Protein AF-F3QSH8-F1 (afdb_monomer)

Solvent-accessible surface area (backbone atoms only — not comparable to full-atom values): 7183 Å² total; per-residue (Å²): 141,82,87,74,82,75,79,84,82,73,78,92,76,81,85,75,81,78,80,71,82,73,84,73,82,86,89,67,86,75,67,64,60,85,68,38,44,49,29,39,35,67,48,97,90,66,52,57,33,36,40,34,36,44,94,83,39,38,30,39,39,37,44,94,90,48,75,49,64,31,40,42,51,78,56,95,49,41,36,33,45,20,56,88,82,49,89,54,51,50,26,42,54,48,78,57,94,54,36,41,36,42,30,38,66,100,53,92,54,66,48,67,27,37,55,114

InterPro domains:
  IPR040984 Domain of unknown function DUF5640 [PF18692] (34-108)

Organism: NCBI:txid762982

Foldseek 3Di:
DDDDDDDPPDDPDDPPDPPPPPDDDDDDPPQPVLVAAKWWFADPVGWIWIWHQHSVQKIWIATPVGIFIWGWDDDDQKIWIGGPPDHTWIWGWDGDPQWIKTHGPPDPDITIIGGD

Nearest PDB structures (foldseek):
  8xl0-assembly1_F  TM=6.669E-01  e=5.988E-02  Homo sapiens
  3pp6-assembly1_A  TM=6.430E-01  e=1.866E-01  Doryteuthis pealeii
  5csa-assembly1_A  TM=6.159E-01  e=2.680E-01  Saccharomyces cerevisiae S288C
  6g2d-assembly1_D  TM=6.560E-01  e=2.179E-01  Homo sapiens
  5csa-assembly1_B  TM=6.043E-01  e=5.525E-01  Saccharomyces cerevisiae S288C

pLDDT: mean 81.25, std 20.45, range [36.75, 98.31]

Mean predicted aligned error: 12.73 Å

Sequence (116 aa):
MKKALKFLSWMFILLFTVSVSSCKDDDDDAPVSGLVGTWQGDYKDGDHYTMTFNNDGTGVETDDTGSDNFKYSYTGDRLIISYNGGGGVAYSVSITGKTLMLTIENSTTFYTLTRL

Structure (mmCIF, N/CA/C/O backbone):
data_AF-F3QSH8-F1
#
_entry.id   AF-F3QSH8-F1
#
loop_
_atom_site.group_PDB
_atom_site.id
_atom_site.type_symbol
_atom_site.label_atom_id
_atom_site.label_alt_id
_atom_site.label_comp_id
_atom_site.label_asym_id
_atom_site.label_entity_id
_atom_site.label_seq_id
_atom_site.pdbx_PDB_ins_code
_atom_site.Cartn_x
_atom_site.Cartn_y
_atom_site.Cartn_z
_atom_site.occupancy
_atom_site.B_iso_or_equiv
_atom_site.auth_seq_id
_atom_site.auth_comp_id
_atom_site.auth_asym_id
_atom_site.auth_atom_id
_atom_site.pdbx_PDB_model_num
ATOM 1 N N . MET A 1 1 ? 15.047 -28.857 67.495 1.00 36.75 1 MET A N 1
ATOM 2 C CA . MET A 1 1 ? 13.637 -28.896 67.957 1.00 36.75 1 MET A CA 1
ATOM 3 C C . MET A 1 1 ? 13.214 -27.466 68.275 1.00 36.75 1 MET A C 1
ATOM 5 O O . MET A 1 1 ? 13.935 -26.859 69.039 1.00 36.75 1 MET A O 1
ATOM 9 N N . LYS A 1 2 ? 12.153 -26.819 67.787 1.00 45.03 2 LYS A N 1
ATOM 10 C CA . LYS A 1 2 ? 11.179 -26.957 66.686 1.00 45.03 2 LYS A CA 1
ATOM 11 C C . LYS A 1 2 ? 10.754 -25.485 66.443 1.00 45.03 2 LYS A C 1
ATOM 13 O O . LYS A 1 2 ? 10.460 -24.796 67.406 1.00 45.03 2 LYS A O 1
ATOM 18 N N . LYS A 1 3 ? 11.06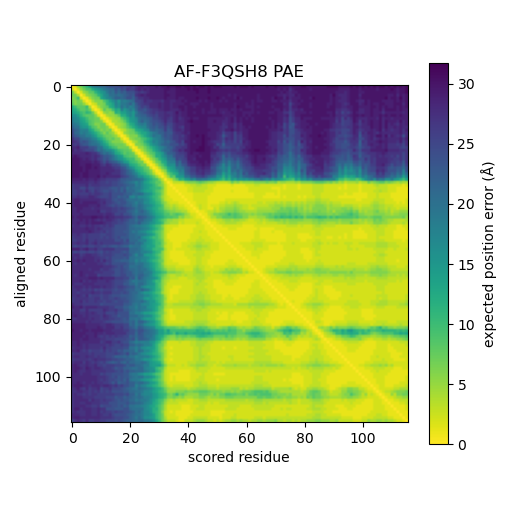6 -24.920 65.278 1.00 44.81 3 LYS A N 1
ATOM 19 C CA . LYS A 1 3 ? 10.136 -24.592 64.180 1.00 44.81 3 LYS A CA 1
ATOM 20 C C . LYS A 1 3 ? 9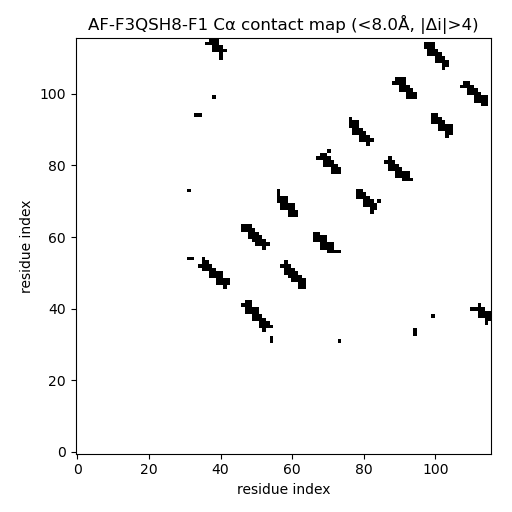.167 -23.422 64.427 1.00 44.81 3 LYS A C 1
ATOM 22 O O . LYS A 1 3 ? 8.394 -23.428 65.373 1.00 44.81 3 LYS A O 1
ATOM 27 N N . ALA A 1 4 ? 9.153 -22.563 63.405 1.00 47.59 4 ALA A N 1
ATOM 28 C CA . ALA A 1 4 ? 8.050 -21.728 62.940 1.00 47.59 4 ALA A CA 1
ATOM 29 C C . ALA A 1 4 ? 7.749 -20.469 63.761 1.00 47.59 4 ALA A C 1
ATOM 31 O O . ALA A 1 4 ? 6.800 -20.403 64.541 1.00 47.59 4 ALA A O 1
ATOM 32 N N . LEU A 1 5 ? 8.524 -19.422 63.457 1.00 55.12 5 LEU A N 1
ATOM 33 C CA . LEU A 1 5 ? 8.020 -18.057 63.503 1.00 55.12 5 LEU A CA 1
ATOM 34 C C . LEU A 1 5 ? 6.740 -18.018 62.659 1.00 55.12 5 LEU A C 1
ATOM 36 O O . LEU A 1 5 ? 6.723 -18.460 61.509 1.00 55.12 5 LEU A O 1
ATOM 40 N N . LYS A 1 6 ? 5.659 -17.581 63.295 1.00 48.34 6 LYS A N 1
ATOM 41 C CA . LYS A 1 6 ? 4.310 -17.555 62.747 1.00 48.34 6 LYS A CA 1
ATOM 42 C C . LYS A 1 6 ? 4.315 -16.793 61.424 1.00 48.34 6 LYS A C 1
ATOM 44 O O . LYS A 1 6 ? 4.784 -15.662 61.356 1.00 48.34 6 LYS A O 1
ATOM 49 N N . PHE A 1 7 ? 3.819 -17.480 60.401 1.00 49.25 7 PHE A N 1
ATOM 50 C CA . PHE A 1 7 ? 3.618 -17.023 59.037 1.00 49.25 7 PHE A CA 1
ATOM 51 C C . PHE A 1 7 ? 3.059 -15.600 59.011 1.00 49.25 7 PHE A C 1
ATOM 53 O O . PHE A 1 7 ? 1.878 -15.384 59.286 1.00 49.25 7 PHE A O 1
ATOM 60 N N . LEU A 1 8 ? 3.914 -14.642 58.648 1.00 48.84 8 LEU A N 1
ATOM 61 C CA . LEU A 1 8 ? 3.499 -13.331 58.174 1.00 48.84 8 LEU A CA 1
ATOM 62 C C . LEU A 1 8 ? 2.915 -13.538 56.775 1.00 48.84 8 LEU A C 1
ATOM 64 O O . LEU A 1 8 ? 3.561 -13.381 55.745 1.00 48.84 8 LEU A O 1
ATOM 68 N N . SER A 1 9 ? 1.682 -14.028 56.812 1.00 55.12 9 SER A N 1
ATOM 69 C CA . SER A 1 9 ? 0.709 -14.078 55.744 1.00 55.12 9 SER A CA 1
ATOM 70 C C . SER A 1 9 ? 0.501 -12.664 55.210 1.00 55.12 9 SER A C 1
ATOM 72 O O . SER A 1 9 ? -0.358 -11.932 55.690 1.00 55.12 9 SER A O 1
ATOM 74 N N . TRP A 1 10 ? 1.296 -12.279 54.220 1.00 46.28 10 TRP A N 1
ATOM 75 C CA . TRP A 1 10 ? 0.972 -11.176 53.324 1.00 46.28 10 TRP A CA 1
ATOM 76 C C . TRP A 1 10 ? 1.457 -11.536 51.923 1.00 46.28 10 TRP A C 1
ATOM 78 O O . TRP A 1 10 ? 2.396 -10.973 51.369 1.00 46.28 10 TRP A O 1
ATOM 88 N N . MET A 1 11 ? 0.803 -12.550 51.365 1.00 43.53 11 MET A N 1
ATOM 89 C CA . MET A 1 11 ? 0.839 -12.822 49.939 1.00 43.53 11 MET A CA 1
ATOM 90 C C . MET A 1 11 ? 0.059 -11.696 49.254 1.00 43.53 11 MET A C 1
ATOM 92 O O . MET A 1 11 ? -1.138 -11.532 49.485 1.00 43.53 11 MET A O 1
ATOM 96 N N . PHE A 1 12 ? 0.754 -10.890 48.458 1.00 58.00 12 PHE A N 1
ATOM 97 C CA . PHE A 1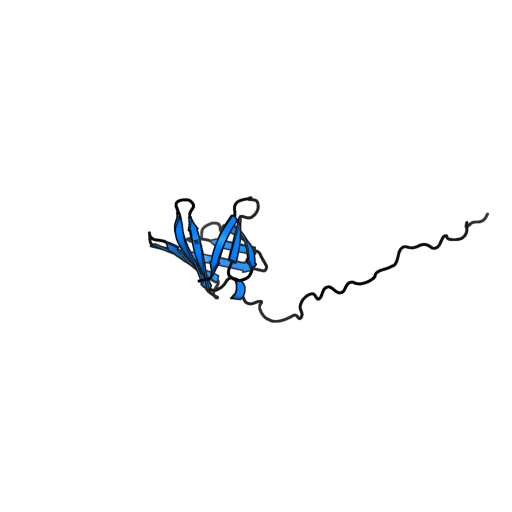 12 ? 0.159 -9.988 47.480 1.00 58.00 12 PHE A CA 1
ATOM 98 C C . PHE A 1 12 ? -0.695 -10.811 46.504 1.00 58.00 12 PHE A C 1
ATOM 100 O O . PHE A 1 12 ? -0.186 -11.376 45.542 1.00 58.00 12 PHE A O 1
ATOM 107 N N . ILE A 1 13 ? -1.998 -10.897 46.762 1.00 61.78 13 ILE A N 1
ATOM 108 C CA . 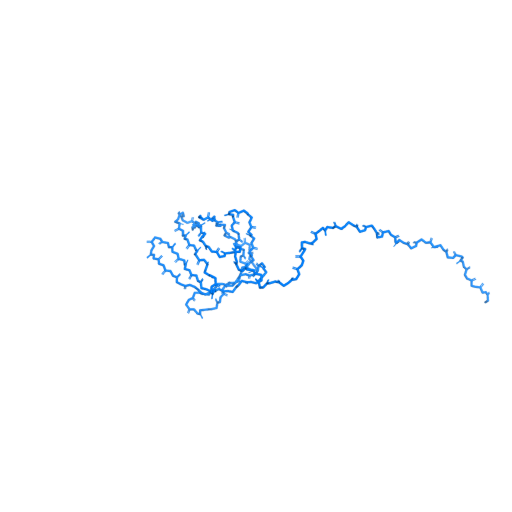ILE A 1 13 ? -3.003 -11.255 45.762 1.00 61.78 13 ILE A CA 1
ATOM 109 C C . ILE A 1 13 ? -4.100 -10.209 45.867 1.00 61.78 13 ILE A C 1
ATOM 111 O O . ILE A 1 13 ? -4.998 -10.312 46.693 1.00 61.78 13 ILE A O 1
ATOM 115 N N . LEU A 1 14 ? -4.014 -9.206 45.004 1.00 54.28 14 LEU A N 1
ATOM 116 C CA . LEU A 1 14 ? -5.159 -8.425 44.558 1.00 54.28 14 LEU A CA 1
ATOM 117 C C . LEU A 1 14 ? -5.036 -8.329 43.041 1.00 54.28 14 LEU A C 1
ATOM 119 O O . LEU A 1 14 ? -4.607 -7.335 42.465 1.00 54.28 14 LEU A O 1
ATOM 123 N N . LEU A 1 15 ? -5.382 -9.455 42.420 1.00 60.34 15 LEU A N 1
ATOM 124 C CA . LEU A 1 15 ? -5.908 -9.512 41.068 1.00 60.34 15 LEU A CA 1
ATOM 125 C C . LEU A 1 15 ? -7.241 -8.753 41.085 1.00 60.34 15 LEU A C 1
ATOM 127 O O . LEU A 1 15 ? -8.272 -9.328 41.421 1.00 60.34 15 LEU A O 1
ATOM 131 N N . PHE A 1 16 ? -7.221 -7.461 40.761 1.00 52.66 16 PHE A N 1
ATOM 132 C CA . PHE A 1 16 ? -8.405 -6.803 40.220 1.00 52.66 16 PHE A CA 1
ATOM 133 C C . PHE A 1 16 ? -8.230 -6.716 38.714 1.00 52.66 16 PHE A C 1
ATOM 135 O O . PHE A 1 16 ? -7.498 -5.895 38.167 1.00 52.66 16 PHE A O 1
ATOM 142 N N . THR A 1 17 ? -8.892 -7.672 38.082 1.00 53.38 17 THR A N 1
ATOM 143 C CA . THR A 1 17 ? -9.170 -7.798 36.664 1.00 53.38 17 THR A CA 1
ATOM 144 C C . THR A 1 17 ? -9.818 -6.516 36.152 1.00 53.38 17 THR A C 1
ATOM 146 O O . THR A 1 17 ? -11.026 -6.318 36.289 1.00 53.38 17 THR A O 1
ATOM 149 N N . VAL A 1 18 ? -9.022 -5.638 35.547 1.00 51.03 18 VAL A N 1
ATOM 150 C CA . VAL A 1 18 ? -9.556 -4.705 34.558 1.00 51.03 18 VAL A CA 1
ATOM 151 C C . VAL A 1 18 ? -9.783 -5.531 33.303 1.00 51.03 18 VAL A C 1
ATOM 153 O O . VAL A 1 18 ? -8.850 -5.865 32.575 1.00 51.03 18 VAL A O 1
ATOM 156 N N . SER A 1 19 ? -11.036 -5.927 33.115 1.00 53.28 19 SER A N 1
ATOM 157 C CA . SER A 1 19 ? -11.554 -6.464 31.869 1.00 53.28 19 SER A CA 1
ATOM 158 C C . SER A 1 19 ? -11.421 -5.377 30.804 1.00 53.28 19 SER A C 1
ATOM 160 O O . SER A 1 19 ? -12.333 -4.579 30.601 1.00 53.28 19 SER A O 1
ATOM 162 N N . VAL A 1 20 ? -10.266 -5.301 30.143 1.00 50.75 20 VAL A N 1
ATOM 163 C CA . VAL A 1 20 ? -10.229 -4.691 28.818 1.00 50.75 20 VAL A CA 1
ATOM 164 C C . VAL A 1 20 ? -10.994 -5.649 27.916 1.00 50.75 20 VAL A C 1
ATOM 166 O O . VAL A 1 20 ? -10.623 -6.813 27.782 1.00 50.75 20 VAL A O 1
ATOM 169 N N . SER A 1 21 ? -12.129 -5.187 27.395 1.00 52.34 21 SER A N 1
ATOM 170 C CA . SER A 1 21 ? -12.895 -5.871 26.361 1.00 52.34 21 SER A CA 1
ATOM 171 C C . SER A 1 21 ? -11.973 -6.155 25.177 1.00 52.34 21 SER A C 1
ATOM 173 O O . SER A 1 21 ? -11.798 -5.312 24.302 1.00 52.34 21 SER A O 1
ATOM 175 N N . SER A 1 22 ? -11.351 -7.332 25.167 1.00 44.09 22 SER A N 1
ATOM 176 C CA . SER A 1 22 ? -10.833 -7.929 23.948 1.00 44.09 22 SER A CA 1
ATOM 177 C C . SER A 1 22 ? -12.065 -8.275 23.127 1.00 44.09 22 SER A C 1
ATOM 179 O O . SER A 1 22 ? -12.931 -9.030 23.576 1.00 44.09 22 SER A O 1
ATOM 181 N N . CYS A 1 23 ? -12.218 -7.586 22.001 1.00 54.00 23 CYS A N 1
ATOM 182 C CA . CYS A 1 23 ? -13.293 -7.819 21.058 1.00 54.00 23 CYS A CA 1
ATOM 183 C C . CYS A 1 23 ? -13.318 -9.302 20.669 1.00 54.00 23 CYS A C 1
ATOM 185 O O . CYS A 1 23 ? -12.476 -9.760 19.915 1.00 54.00 23 CYS A O 1
ATOM 187 N N . LYS A 1 24 ? -14.271 -10.007 21.278 1.00 39.41 24 LYS A N 1
ATOM 188 C CA . LYS A 1 24 ? -15.315 -10.815 20.652 1.00 39.41 24 LYS A CA 1
ATOM 189 C C . LYS A 1 24 ? -14.895 -11.783 19.535 1.00 39.41 24 LYS A C 1
ATOM 191 O O . LYS A 1 24 ? -14.610 -11.351 18.428 1.00 39.41 24 LYS A O 1
ATOM 196 N N . ASP A 1 25 ? -15.094 -13.051 19.896 1.00 45.06 25 ASP A N 1
ATOM 197 C CA . ASP A 1 25 ? -15.500 -14.226 19.116 1.00 45.06 25 ASP A CA 1
ATOM 198 C C . ASP A 1 25 ? -14.662 -14.661 17.913 1.00 45.06 25 ASP A C 1
ATOM 200 O O . ASP A 1 25 ? -14.464 -13.941 16.938 1.00 45.06 25 ASP A O 1
ATOM 204 N N . ASP A 1 26 ? -14.268 -15.927 18.030 1.00 57.91 26 ASP A N 1
ATOM 205 C CA . ASP A 1 26 ? -13.777 -16.831 17.005 1.00 57.91 26 ASP A CA 1
ATOM 206 C C . ASP A 1 26 ? -14.741 -16.984 15.812 1.00 57.91 26 ASP A C 1
ATOM 208 O O . ASP A 1 26 ? -15.960 -16.843 15.937 1.00 57.91 26 ASP A O 1
ATOM 212 N N . ASP A 1 27 ? -14.128 -17.395 14.699 1.00 51.69 27 ASP A N 1
ATOM 213 C CA . ASP A 1 27 ? -14.696 -17.911 13.450 1.00 51.69 27 ASP A CA 1
ATOM 214 C C . ASP A 1 27 ? -15.376 -16.906 12.512 1.00 51.69 27 ASP A C 1
ATOM 216 O O . ASP A 1 27 ? -16.592 -16.776 12.443 1.00 51.69 27 ASP A O 1
ATOM 220 N N . ASP A 1 28 ? -14.543 -16.264 11.698 1.00 43.03 28 ASP A N 1
ATOM 221 C CA . ASP A 1 28 ? -14.630 -16.329 10.235 1.00 43.03 28 ASP A CA 1
ATOM 222 C C . ASP A 1 28 ? -13.282 -15.835 9.694 1.00 43.03 28 ASP A C 1
ATOM 224 O O . ASP A 1 28 ? -12.705 -14.925 10.292 1.00 43.03 28 ASP A O 1
ATOM 228 N N . ASP A 1 29 ? -12.753 -16.445 8.623 1.00 45.91 29 ASP A N 1
ATOM 229 C CA . ASP A 1 29 ? -11.573 -15.980 7.872 1.00 45.91 29 ASP A CA 1
ATOM 230 C C . ASP A 1 29 ? -11.459 -14.454 7.958 1.00 45.91 29 ASP A C 1
ATOM 232 O O . ASP A 1 29 ? -12.237 -13.740 7.315 1.00 45.91 29 ASP A O 1
ATOM 236 N N . ALA A 1 30 ? -10.560 -13.959 8.822 1.00 39.00 30 ALA A N 1
ATOM 237 C CA . ALA A 1 30 ? -10.506 -12.541 9.139 1.00 39.00 30 ALA A CA 1
ATOM 238 C C . ALA A 1 30 ? -10.360 -11.814 7.808 1.00 39.00 30 ALA A C 1
ATOM 240 O O . ALA A 1 30 ? -9.386 -12.061 7.086 1.00 39.00 30 ALA A O 1
ATOM 241 N N . PRO A 1 31 ? -11.336 -10.987 7.411 1.00 40.38 31 PRO A N 1
ATOM 242 C CA . PRO A 1 31 ? -11.342 -10.536 6.053 1.00 40.38 31 PRO A CA 1
ATOM 243 C C . PRO A 1 31 ? -10.114 -9.651 5.895 1.00 40.38 31 PRO A C 1
ATOM 245 O O . PRO A 1 31 ? -9.969 -8.631 6.573 1.00 40.38 31 PRO A O 1
ATOM 248 N N . VAL A 1 32 ? -9.296 -9.995 4.906 1.00 52.47 32 VAL A N 1
ATOM 249 C CA . VAL A 1 32 ? -8.337 -9.126 4.203 1.00 52.47 32 VAL A CA 1
ATOM 250 C C . VAL A 1 32 ? -8.897 -7.706 3.918 1.00 52.47 32 VAL A C 1
ATOM 252 O O . VAL A 1 32 ? -8.144 -6.802 3.562 1.00 52.47 32 VAL A O 1
ATOM 255 N N . SER A 1 33 ? -10.203 -7.479 4.132 1.00 61.78 33 SER A N 1
ATOM 256 C CA . SER A 1 33 ? -10.994 -6.242 4.033 1.00 61.78 33 SER A CA 1
ATOM 257 C C . SER A 1 33 ? -10.368 -4.947 4.538 1.00 61.78 33 SER A C 1
ATOM 259 O O . SER A 1 33 ? -10.656 -3.904 3.954 1.00 61.78 33 SER A O 1
ATOM 261 N N . GLY A 1 34 ? -9.551 -4.963 5.597 1.00 85.62 34 GLY A N 1
ATOM 262 C CA . GLY A 1 34 ? -8.944 -3.731 6.106 1.00 85.62 34 GLY A CA 1
ATOM 263 C C . GLY A 1 34 ? -7.993 -3.117 5.080 1.00 85.62 34 GLY A C 1
ATOM 264 O O . GLY A 1 34 ? -8.049 -1.919 4.812 1.00 85.62 34 GLY A O 1
ATOM 265 N N . LEU A 1 35 ? -7.166 -3.965 4.464 1.00 94.62 35 LEU A N 1
ATOM 266 C CA . LEU A 1 35 ? -6.171 -3.576 3.470 1.00 94.62 35 LEU A CA 1
ATOM 267 C C . LEU A 1 35 ? -6.761 -3.531 2.053 1.00 94.62 35 LEU A C 1
ATOM 269 O O . LEU A 1 35 ? -6.412 -2.636 1.286 1.00 94.62 35 LEU A O 1
ATOM 273 N N . VAL A 1 36 ? -7.675 -4.453 1.719 1.00 96.31 36 VAL A N 1
ATOM 274 C CA . VAL A 1 36 ? -8.287 -4.559 0.380 1.00 96.31 36 VAL A CA 1
ATOM 275 C C . VAL A 1 36 ? -8.973 -3.259 -0.021 1.00 96.31 36 VAL A C 1
ATOM 277 O O . VAL A 1 36 ? -9.843 -2.758 0.693 1.00 96.31 36 VAL A O 1
ATOM 280 N N . GLY A 1 37 ? -8.586 -2.728 -1.176 1.00 96.50 37 GLY A N 1
ATOM 281 C CA . GLY A 1 37 ? -8.996 -1.425 -1.688 1.00 96.50 37 GLY A CA 1
ATOM 282 C C . GLY A 1 37 ? -7.818 -0.646 -2.264 1.00 96.50 37 GLY A C 1
ATOM 283 O O . GLY A 1 37 ? -6.695 -1.149 -2.320 1.00 96.50 37 GLY A O 1
ATOM 284 N N . THR A 1 38 ? -8.089 0.587 -2.686 1.00 98.12 38 THR A N 1
ATOM 285 C CA . THR A 1 38 ? -7.091 1.468 -3.300 1.00 98.12 38 THR A CA 1
ATOM 286 C C . THR A 1 38 ? -6.601 2.518 -2.310 1.00 98.12 38 THR A C 1
ATOM 288 O O . THR A 1 38 ? -7.386 3.175 -1.620 1.00 98.12 38 THR A O 1
ATOM 291 N N . TRP A 1 39 ? -5.284 2.675 -2.262 1.00 98.12 39 TRP A N 1
ATOM 292 C CA . TRP A 1 39 ? -4.576 3.616 -1.408 1.00 98.12 39 TRP A CA 1
ATOM 293 C C . TRP A 1 39 ? -3.666 4.481 -2.263 1.00 98.12 39 TRP A C 1
ATOM 295 O O . TRP A 1 39 ? -3.006 3.963 -3.154 1.00 98.12 39 TRP A O 1
ATOM 305 N N . GLN A 1 40 ? -3.615 5.776 -1.989 1.00 97.62 40 GLN A N 1
ATOM 306 C CA . GLN A 1 40 ? -2.738 6.726 -2.658 1.00 97.62 40 GLN A CA 1
ATOM 307 C C . GLN A 1 40 ? -1.568 7.089 -1.747 1.00 97.62 40 GLN A C 1
ATOM 309 O O . GLN A 1 40 ? -1.783 7.390 -0.573 1.00 97.62 40 GLN A O 1
ATOM 314 N N . GLY A 1 41 ? -0.354 7.082 -2.284 1.00 95.62 41 GLY A N 1
ATOM 315 C CA . GLY A 1 41 ? 0.851 7.563 -1.618 1.00 95.62 41 GLY A CA 1
ATOM 316 C C . GLY A 1 41 ? 1.619 8.555 -2.486 1.00 95.62 41 GLY A C 1
ATOM 317 O O . GLY A 1 41 ? 1.314 8.740 -3.664 1.00 95.62 41 GLY A O 1
ATOM 318 N N . ASP A 1 42 ? 2.631 9.165 -1.877 1.00 93.56 42 ASP A N 1
ATOM 319 C CA . ASP A 1 42 ? 3.551 10.095 -2.527 1.00 93.56 42 ASP A CA 1
ATOM 320 C C . ASP A 1 42 ? 4.969 9.513 -2.499 1.00 93.56 42 ASP A C 1
ATO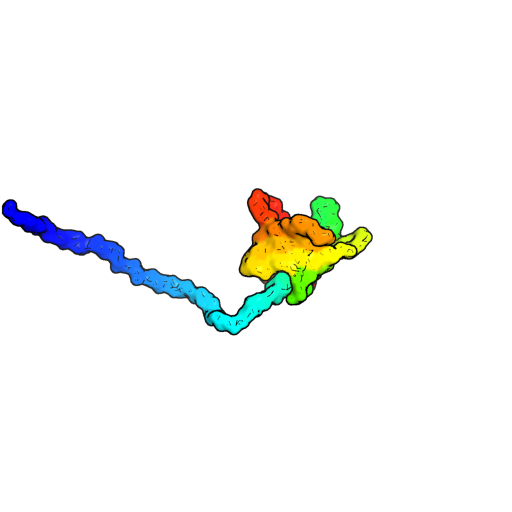M 322 O O . ASP A 1 42 ? 5.444 9.040 -1.456 1.00 93.56 42 ASP A O 1
ATOM 326 N N . TYR A 1 43 ? 5.659 9.542 -3.635 1.00 87.06 43 TYR A N 1
ATOM 327 C CA . TYR A 1 43 ? 7.097 9.316 -3.692 1.00 87.06 43 TYR A CA 1
ATOM 328 C C . TYR A 1 43 ? 7.851 10.542 -3.147 1.00 87.06 43 TYR A C 1
ATOM 330 O O . TYR A 1 43 ? 7.296 11.614 -2.902 1.00 87.06 43 TYR A O 1
ATOM 338 N N . LYS A 1 44 ? 9.158 10.389 -2.900 1.00 84.56 44 LYS A N 1
ATOM 339 C CA . LYS A 1 44 ? 9.978 11.448 -2.275 1.00 84.56 44 LYS A CA 1
ATOM 340 C C . LYS A 1 44 ? 10.168 12.685 -3.158 1.00 84.56 44 LYS A C 1
ATOM 342 O O . LYS A 1 44 ? 10.486 13.749 -2.633 1.00 84.56 44 LYS A O 1
ATOM 347 N N . ASP A 1 45 ? 10.047 12.522 -4.465 1.00 85.56 45 ASP A N 1
ATOM 348 C CA . ASP A 1 45 ? 10.091 13.574 -5.484 1.00 85.56 45 ASP A CA 1
ATOM 349 C C . ASP A 1 45 ? 8.750 14.304 -5.653 1.00 85.56 45 ASP A C 1
ATOM 351 O O . ASP A 1 45 ? 8.726 15.373 -6.262 1.00 85.56 45 ASP A O 1
ATOM 355 N N . GLY A 1 46 ? 7.679 13.804 -5.028 1.00 84.12 46 GLY A N 1
ATOM 356 C CA . GLY A 1 46 ? 6.343 14.394 -5.057 1.00 84.12 46 GLY A CA 1
ATOM 357 C C . GLY A 1 46 ? 5.397 13.748 -6.066 1.00 84.12 46 GLY A C 1
ATOM 358 O O . GLY A 1 46 ? 4.243 14.167 -6.127 1.00 84.12 46 GLY A O 1
ATOM 359 N N . ASP A 1 47 ? 5.852 12.739 -6.811 1.00 89.06 47 ASP A N 1
ATOM 360 C CA . ASP A 1 47 ? 4.998 11.998 -7.735 1.00 89.06 47 ASP A CA 1
ATOM 361 C C . ASP A 1 47 ? 4.020 11.106 -6.959 1.00 89.06 47 ASP A C 1
ATOM 363 O O . ASP A 1 47 ? 4.349 10.526 -5.918 1.00 89.06 47 ASP A O 1
ATOM 367 N N . HIS A 1 48 ? 2.791 11.004 -7.460 1.00 92.94 48 HIS A N 1
ATOM 368 C CA . HIS A 1 48 ? 1.740 10.219 -6.824 1.00 92.94 48 HIS A CA 1
ATOM 369 C C . HIS A 1 48 ? 1.727 8.794 -7.366 1.00 92.94 48 HIS A C 1
ATOM 371 O O . HIS A 1 48 ? 1.851 8.568 -8.568 1.00 92.94 48 HIS A O 1
ATOM 377 N N . TYR A 1 49 ? 1.457 7.836 -6.488 1.00 96.44 49 TYR A N 1
ATOM 378 C CA . TYR A 1 49 ? 1.153 6.468 -6.885 1.00 96.44 49 TYR A CA 1
ATOM 379 C C . TYR A 1 49 ? -0.072 5.951 -6.149 1.00 96.44 49 TYR A C 1
ATOM 381 O O . TYR A 1 49 ? -0.462 6.439 -5.085 1.00 96.44 49 TYR A O 1
ATOM 389 N N . THR A 1 50 ? -0.692 4.933 -6.726 1.00 98.00 50 THR A N 1
ATOM 390 C CA . THR A 1 50 ? -1.792 4.199 -6.114 1.00 98.00 50 THR A CA 1
ATOM 391 C C . THR A 1 50 ? -1.432 2.733 -5.981 1.00 98.00 50 THR A C 1
ATOM 393 O O . THR A 1 50 ? -0.832 2.153 -6.876 1.00 98.00 50 THR A O 1
ATOM 396 N N . MET A 1 51 ? -1.824 2.121 -4.869 1.00 98.12 51 MET A N 1
ATOM 397 C CA . MET A 1 51 ? -1.738 0.685 -4.643 1.00 98.12 51 MET A CA 1
ATOM 398 C C . MET A 1 51 ? -3.142 0.141 -4.433 1.00 98.12 51 MET A C 1
ATOM 400 O O . MET A 1 51 ? -3.832 0.526 -3.486 1.00 98.12 51 MET A O 1
ATOM 404 N N . THR A 1 52 ? -3.567 -0.767 -5.304 1.00 98.31 52 THR A N 1
ATOM 405 C CA . THR A 1 52 ? -4.827 -1.498 -5.157 1.00 98.31 52 THR A CA 1
ATOM 406 C C . THR A 1 52 ? -4.539 -2.910 -4.678 1.00 98.31 52 THR A C 1
ATOM 408 O O . THR A 1 52 ? -3.886 -3.674 -5.382 1.00 98.31 52 THR A O 1
ATOM 411 N N . PHE A 1 53 ? -5.039 -3.260 -3.495 1.00 97.81 53 PHE A N 1
ATOM 412 C CA . PHE A 1 53 ? -4.970 -4.613 -2.941 1.00 97.81 53 PHE A CA 1
ATOM 413 C C . PHE A 1 53 ? -6.284 -5.349 -3.229 1.00 97.81 53 PHE A C 1
ATOM 415 O O . PHE A 1 53 ? -7.343 -4.909 -2.775 1.00 97.81 53 PHE A O 1
ATOM 422 N N . ASN A 1 54 ? -6.228 -6.455 -3.973 1.00 97.00 54 ASN A N 1
ATOM 423 C CA . ASN A 1 54 ? -7.386 -7.284 -4.314 1.00 97.00 54 ASN A CA 1
ATOM 424 C C . ASN A 1 54 ? -7.580 -8.416 -3.300 1.00 97.00 54 ASN A C 1
ATOM 426 O O . ASN A 1 54 ? -6.627 -8.942 -2.737 1.00 97.00 54 ASN A O 1
ATOM 430 N N . ASN A 1 55 ? -8.819 -8.877 -3.131 1.00 95.38 55 ASN A N 1
ATOM 431 C CA . ASN A 1 55 ? -9.161 -9.926 -2.162 1.00 95.38 55 ASN A CA 1
ATOM 432 C C . ASN A 1 55 ? -8.539 -11.313 -2.455 1.00 95.38 55 ASN A C 1
ATOM 434 O O . ASN A 1 55 ? -8.691 -12.230 -1.657 1.00 95.38 55 ASN A O 1
ATOM 438 N N . ASP A 1 56 ? -7.867 -11.489 -3.593 1.00 94.56 56 ASP A N 1
ATOM 439 C CA . ASP A 1 56 ? -7.245 -12.744 -4.031 1.00 94.56 56 ASP A CA 1
ATOM 440 C C . ASP A 1 56 ? -5.728 -12.816 -3.756 1.00 94.56 56 ASP A C 1
ATOM 442 O O . ASP A 1 56 ? -5.063 -13.758 -4.190 1.00 94.56 56 ASP A O 1
ATOM 446 N N . GLY A 1 57 ? -5.167 -11.831 -3.042 1.00 94.56 57 GLY A N 1
ATOM 447 C CA . GLY A 1 57 ? -3.728 -11.752 -2.770 1.00 94.56 57 GLY A CA 1
ATOM 448 C C . GLY A 1 57 ? -2.908 -11.187 -3.934 1.00 94.56 57 GLY A C 1
ATOM 449 O O . GLY A 1 57 ? -1.682 -11.308 -3.950 1.00 94.56 57 GLY A O 1
ATOM 450 N N . THR A 1 58 ? -3.553 -10.574 -4.925 1.00 96.62 58 THR A N 1
ATOM 451 C CA . THR A 1 58 ? -2.890 -9.795 -5.977 1.00 96.62 58 THR A CA 1
ATOM 452 C C . THR A 1 58 ? -3.100 -8.306 -5.761 1.00 96.62 58 THR A C 1
ATOM 454 O O . THR A 1 58 ? -4.043 -7.878 -5.101 1.00 96.62 58 THR A O 1
ATOM 457 N N . GLY A 1 59 ? -2.240 -7.484 -6.337 1.00 97.50 59 GLY A N 1
ATOM 458 C CA . GLY A 1 59 ? -2.465 -6.055 -6.366 1.00 97.50 59 GLY A CA 1
ATOM 459 C C . GLY A 1 59 ? -1.771 -5.388 -7.532 1.00 97.50 59 GLY A C 1
ATOM 460 O O . GLY A 1 59 ? -1.011 -6.016 -8.272 1.00 97.50 59 GLY A O 1
ATOM 461 N N . VAL A 1 60 ? -2.088 -4.113 -7.703 1.00 97.88 60 VAL A N 1
ATOM 462 C CA . VAL A 1 60 ? -1.559 -3.279 -8.777 1.00 97.88 60 VAL A CA 1
ATOM 463 C C . VAL A 1 60 ? -1.059 -1.983 -8.168 1.00 97.88 60 VAL A C 1
ATOM 465 O O . VAL A 1 60 ? -1.806 -1.305 -7.462 1.00 97.88 60 VAL A O 1
ATOM 468 N N . GLU A 1 61 ? 0.200 -1.661 -8.430 1.00 97.12 61 GLU A N 1
ATOM 469 C CA . GLU A 1 61 ? 0.751 -0.325 -8.242 1.00 97.12 61 GLU A CA 1
ATOM 470 C C . GLU A 1 61 ? 0.583 0.449 -9.549 1.00 97.12 61 GLU A C 1
ATOM 47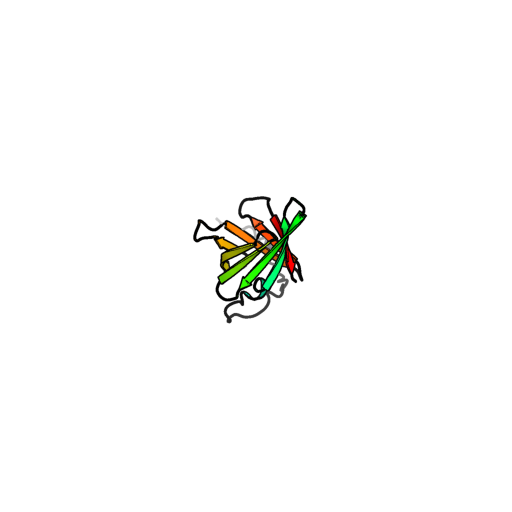2 O O . GLU A 1 61 ? 0.718 -0.121 -10.629 1.00 97.12 61 GLU A O 1
ATOM 477 N N . THR A 1 62 ? 0.200 1.717 -9.487 1.00 96.62 62 THR A N 1
ATOM 478 C CA . THR A 1 62 ? 0.078 2.578 -10.668 1.00 96.62 62 THR A CA 1
ATOM 479 C C . THR A 1 62 ? 0.571 3.968 -10.339 1.00 96.62 62 THR A C 1
ATOM 481 O O . THR A 1 62 ? 0.109 4.559 -9.363 1.00 96.62 62 THR A O 1
ATOM 484 N N . ASP A 1 63 ? 1.459 4.473 -11.179 1.00 94.88 63 ASP A N 1
ATOM 485 C CA . ASP A 1 63 ? 2.006 5.823 -11.151 1.00 94.88 63 ASP A CA 1
ATOM 486 C C . ASP A 1 63 ? 1.863 6.474 -12.542 1.00 94.88 63 ASP A C 1
ATOM 488 O O . ASP A 1 63 ? 1.174 5.955 -13.426 1.00 94.88 63 ASP A O 1
ATOM 492 N N . ASP A 1 64 ? 2.506 7.623 -12.748 1.00 90.19 64 ASP A N 1
ATOM 493 C CA . ASP A 1 64 ? 2.467 8.345 -14.026 1.00 90.19 64 ASP A CA 1
ATOM 494 C C . ASP A 1 64 ? 3.223 7.630 -15.165 1.00 90.19 64 ASP A C 1
ATOM 496 O O . ASP A 1 64 ? 3.053 7.966 -16.342 1.00 90.19 64 ASP A O 1
ATOM 500 N N . THR A 1 65 ? 4.064 6.645 -14.843 1.00 90.69 65 THR A N 1
ATOM 501 C CA . THR A 1 65 ? 4.885 5.894 -15.800 1.00 90.69 65 THR A CA 1
ATOM 502 C C . THR A 1 65 ? 4.221 4.599 -16.262 1.00 90.69 65 THR A C 1
ATOM 504 O O . THR A 1 65 ? 4.498 4.128 -17.371 1.00 90.69 65 THR A O 1
ATOM 507 N N . GLY A 1 66 ? 3.306 4.045 -15.465 1.00 94.19 66 GLY A N 1
A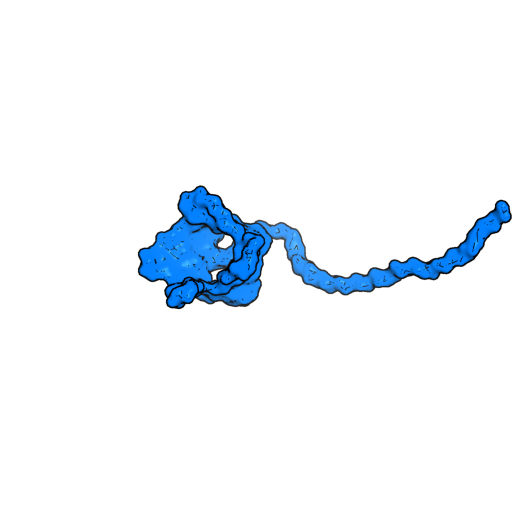TOM 508 C CA . GLY A 1 66 ? 2.542 2.861 -15.820 1.00 94.19 66 GLY A CA 1
ATOM 509 C C . GLY A 1 66 ? 1.968 2.125 -14.617 1.00 94.19 66 GLY A C 1
ATOM 510 O O . GLY A 1 66 ? 1.719 2.697 -13.561 1.00 94.19 66 GLY A O 1
ATOM 511 N N . SER A 1 67 ? 1.724 0.828 -14.809 1.00 96.00 67 SER A N 1
ATOM 512 C CA . SER A 1 67 ? 1.171 -0.047 -13.779 1.00 96.00 67 SER A CA 1
ATOM 513 C C . SER A 1 67 ? 1.984 -1.327 -13.654 1.00 96.00 67 SER A C 1
ATOM 515 O O . SER A 1 67 ? 2.237 -2.001 -14.656 1.00 96.00 67 SER A O 1
ATOM 517 N N . ASP A 1 68 ? 2.286 -1.710 -12.418 1.00 96.00 68 ASP A N 1
ATOM 518 C CA . ASP A 1 68 ? 2.994 -2.937 -12.077 1.00 96.00 68 ASP A CA 1
ATOM 519 C C . ASP A 1 68 ? 2.132 -3.845 -11.202 1.00 96.00 68 ASP A C 1
ATOM 521 O O . ASP A 1 68 ? 1.540 -3.432 -10.205 1.00 96.00 68 ASP A O 1
ATOM 525 N N . ASN A 1 69 ? 2.076 -5.125 -11.568 1.00 96.69 69 ASN A N 1
ATOM 526 C CA . ASN A 1 69 ? 1.360 -6.125 -10.783 1.00 96.69 69 ASN A CA 1
ATOM 527 C C . ASN A 1 69 ? 2.267 -6.687 -9.686 1.00 96.69 69 ASN A C 1
ATOM 529 O O . ASN A 1 69 ? 3.418 -7.060 -9.935 1.00 96.69 69 ASN A O 1
ATOM 533 N N . PHE A 1 70 ? 1.705 -6.866 -8.498 1.00 97.12 70 PHE A N 1
ATOM 534 C CA . PHE A 1 70 ? 2.363 -7.542 -7.391 1.00 97.12 70 PHE A CA 1
ATOM 535 C C . PHE A 1 70 ? 1.487 -8.650 -6.810 1.00 97.12 70 PHE A C 1
ATOM 537 O O . PHE A 1 70 ? 0.264 -8.674 -6.949 1.00 97.12 70 PHE A O 1
ATOM 544 N N . LYS A 1 71 ? 2.135 -9.595 -6.133 1.00 97.06 71 LYS A N 1
ATOM 545 C CA . LYS A 1 71 ? 1.466 -10.542 -5.238 1.00 97.06 71 LYS A CA 1
ATOM 546 C C . LYS A 1 71 ? 1.717 -10.129 -3.806 1.00 97.06 71 LYS A C 1
ATOM 548 O O . LYS A 1 71 ? 2.784 -9.595 -3.500 1.00 97.06 71 LYS A O 1
ATOM 553 N N . TYR A 1 72 ? 0.771 -10.422 -2.928 1.00 96.62 72 TYR A N 1
ATOM 554 C CA . TYR A 1 72 ? 0.936 -10.158 -1.517 1.00 96.62 72 TYR A CA 1
ATOM 555 C C . TYR A 1 72 ? 0.317 -11.234 -0.628 1.00 96.62 72 TYR A C 1
ATOM 557 O O . TYR A 1 72 ? -0.613 -11.942 -1.007 1.00 96.62 72 TYR A O 1
ATOM 565 N N . SER A 1 73 ? 0.844 -11.329 0.588 1.00 95.12 73 SER A N 1
ATOM 566 C CA . SER A 1 73 ? 0.222 -12.055 1.694 1.00 95.12 73 SER A CA 1
ATOM 567 C C . SER A 1 73 ? 0.056 -11.111 2.872 1.00 95.12 73 SER A C 1
ATOM 569 O O . SER A 1 73 ? 1.008 -10.413 3.227 1.00 95.12 73 SER A O 1
ATOM 571 N N . TYR A 1 74 ? -1.124 -11.109 3.483 1.00 94.25 74 TYR A N 1
ATOM 572 C CA . TYR A 1 74 ? -1.433 -10.269 4.632 1.00 94.25 74 TYR A 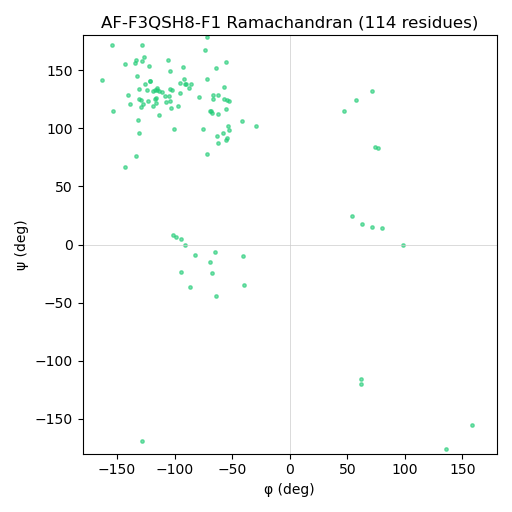CA 1
ATOM 573 C C . TYR A 1 74 ? -2.028 -11.124 5.751 1.00 94.25 74 TYR A C 1
ATOM 575 O O . TYR A 1 74 ? -3.062 -11.763 5.566 1.00 94.25 74 TYR A O 1
ATOM 583 N N . THR A 1 75 ? -1.349 -11.175 6.896 1.00 91.75 75 THR A N 1
ATOM 584 C CA . THR A 1 75 ? -1.776 -11.957 8.064 1.00 91.75 75 THR A CA 1
ATOM 585 C C . THR A 1 75 ? -1.537 -11.144 9.327 1.00 91.75 75 THR A C 1
ATOM 587 O O . THR A 1 75 ? -0.401 -10.771 9.619 1.00 91.75 75 THR A O 1
ATOM 590 N N . GLY A 1 76 ? -2.603 -10.877 10.083 1.00 89.81 76 GLY A N 1
ATOM 591 C CA . GLY A 1 76 ? -2.536 -9.995 11.247 1.00 89.81 76 GLY A CA 1
ATOM 592 C C . GLY A 1 76 ? -2.136 -8.576 10.837 1.00 89.81 76 GLY A C 1
ATOM 593 O O . GLY A 1 76 ? -2.815 -7.944 10.034 1.00 89.81 76 GLY A O 1
ATOM 594 N N . ASP A 1 77 ? -1.021 -8.087 11.367 1.00 92.69 77 ASP A N 1
ATOM 595 C CA . ASP A 1 77 ? -0.415 -6.797 11.025 1.00 92.69 77 ASP A CA 1
ATOM 596 C C . ASP A 1 77 ? 0.777 -6.929 10.063 1.00 92.69 77 ASP A C 1
ATOM 598 O O . ASP A 1 77 ? 1.465 -5.947 9.797 1.00 92.69 77 ASP A O 1
ATOM 602 N N . ARG A 1 78 ? 1.029 -8.119 9.509 1.00 94.75 78 ARG A N 1
ATOM 603 C CA . ARG A 1 78 ? 2.195 -8.388 8.666 1.00 94.75 78 ARG A CA 1
ATOM 604 C C . ARG A 1 78 ? 1.817 -8.527 7.197 1.00 94.75 78 ARG A C 1
ATOM 606 O O . ARG A 1 78 ? 1.033 -9.403 6.832 1.00 94.75 78 ARG A O 1
ATOM 613 N N . LEU A 1 79 ? 2.422 -7.700 6.350 1.00 96.38 79 LEU A N 1
ATOM 614 C CA . LEU A 1 79 ? 2.246 -7.681 4.898 1.00 96.38 79 LEU A CA 1
ATOM 615 C C . LEU A 1 79 ? 3.553 -8.053 4.201 1.00 96.38 79 LEU A C 1
ATOM 617 O O . LEU A 1 79 ? 4.605 -7.531 4.542 1.00 96.38 79 LEU A O 1
ATOM 621 N N . ILE A 1 80 ? 3.495 -8.919 3.195 1.00 96.56 80 ILE A N 1
ATOM 622 C CA . ILE A 1 80 ? 4.635 -9.219 2.321 1.00 96.56 80 ILE A CA 1
ATOM 623 C C . ILE A 1 80 ? 4.212 -8.924 0.890 1.00 96.56 80 ILE A C 1
ATOM 625 O O . ILE A 1 80 ? 3.225 -9.498 0.443 1.00 96.56 80 ILE A O 1
ATOM 629 N N . ILE A 1 81 ? 4.946 -8.065 0.181 1.00 96.94 81 ILE A N 1
ATOM 630 C CA . ILE A 1 81 ? 4.689 -7.713 -1.224 1.00 96.94 81 ILE A CA 1
ATOM 631 C C . ILE A 1 81 ? 5.839 -8.228 -2.088 1.00 96.94 81 ILE A C 1
ATOM 633 O O . ILE A 1 81 ? 7.005 -8.006 -1.773 1.00 96.94 81 ILE A O 1
ATOM 637 N N . SER A 1 82 ? 5.525 -8.903 -3.191 1.00 96.56 82 SER A N 1
ATOM 638 C CA . SER A 1 82 ? 6.493 -9.397 -4.172 1.00 96.56 82 SER A CA 1
ATOM 639 C C . SER A 1 82 ? 6.113 -8.923 -5.571 1.00 96.56 82 SER A C 1
ATOM 641 O O . SER A 1 82 ? 5.043 -9.258 -6.087 1.00 96.56 82 SER A O 1
ATOM 643 N N . TYR A 1 83 ? 7.026 -8.184 -6.198 1.00 94.31 83 TYR A N 1
ATOM 644 C CA . TYR A 1 83 ? 6.943 -7.809 -7.607 1.00 94.31 83 TYR A CA 1
ATOM 645 C C . TYR A 1 83 ? 7.639 -8.874 -8.453 1.00 94.31 83 TYR A C 1
ATOM 647 O O . TYR A 1 83 ? 8.710 -9.371 -8.089 1.00 94.31 83 TYR A O 1
ATOM 655 N N . ASN A 1 84 ? 7.035 -9.232 -9.589 1.00 87.56 84 ASN A N 1
ATOM 656 C CA . ASN A 1 84 ? 7.628 -10.128 -10.592 1.00 87.56 84 ASN A CA 1
ATOM 657 C C . ASN A 1 84 ? 8.115 -11.495 -10.054 1.00 87.56 84 ASN A C 1
ATOM 659 O O . ASN A 1 84 ? 9.003 -12.115 -10.633 1.00 87.56 84 ASN A O 1
ATOM 663 N N . GLY A 1 85 ? 7.549 -11.977 -8.939 1.00 76.06 85 GLY A N 1
ATOM 664 C CA . GLY A 1 85 ? 7.953 -13.240 -8.309 1.00 76.06 85 GLY A CA 1
ATOM 665 C C . GLY A 1 85 ? 9.324 -13.205 -7.620 1.00 76.06 85 GLY A C 1
ATOM 666 O O . GLY A 1 85 ? 9.877 -14.264 -7.325 1.00 76.06 85 GLY A O 1
ATOM 667 N N . GLY A 1 86 ? 9.881 -12.014 -7.371 1.00 83.00 86 GLY A N 1
ATOM 668 C CA . GLY A 1 86 ? 11.116 -11.828 -6.610 1.00 83.00 86 GLY A CA 1
ATOM 669 C C . GLY A 1 86 ? 10.955 -12.084 -5.106 1.00 83.00 86 GLY A C 1
ATOM 670 O O . GLY A 1 86 ? 9.862 -12.367 -4.606 1.00 83.00 86 GLY A O 1
ATOM 671 N N . GLY A 1 87 ? 12.058 -11.957 -4.360 1.00 83.56 87 GLY A N 1
ATOM 672 C CA . GLY A 1 87 ? 12.038 -12.012 -2.896 1.00 83.56 87 GLY A CA 1
ATOM 673 C C . GLY A 1 87 ? 11.189 -10.871 -2.342 1.00 83.56 87 GLY A C 1
ATOM 674 O O . GLY A 1 87 ? 11.534 -9.708 -2.528 1.00 83.56 87 GLY A O 1
ATOM 675 N N . GLY A 1 88 ? 10.049 -11.202 -1.734 1.00 92.81 88 GLY A N 1
ATOM 676 C CA . GLY A 1 88 ? 9.106 -10.202 -1.243 1.00 92.81 88 GLY A CA 1
ATOM 677 C C . GLY A 1 88 ? 9.684 -9.338 -0.122 1.00 92.81 88 GLY A C 1
ATOM 678 O O . GLY A 1 88 ? 10.536 -9.782 0.648 1.00 92.81 88 GLY A O 1
ATOM 679 N N . VAL A 1 89 ? 9.193 -8.107 -0.021 1.00 94.88 89 VAL A N 1
ATOM 680 C CA . VAL A 1 89 ? 9.518 -7.171 1.056 1.00 94.88 89 VAL A CA 1
ATOM 681 C C . VAL A 1 89 ? 8.442 -7.275 2.127 1.00 94.88 89 VAL A C 1
ATOM 683 O O . VAL A 1 89 ? 7.252 -7.248 1.814 1.00 94.88 89 VAL A O 1
ATOM 686 N N . ALA A 1 90 ? 8.866 -7.422 3.382 1.00 96.19 90 ALA A N 1
ATOM 687 C CA . ALA A 1 90 ? 7.972 -7.525 4.526 1.00 96.19 90 ALA A CA 1
ATOM 688 C C . ALA A 1 90 ? 7.771 -6.164 5.208 1.00 96.19 90 ALA A C 1
ATOM 690 O O . ALA A 1 90 ? 8.724 -5.403 5.410 1.00 96.19 90 ALA A O 1
ATOM 691 N N . TYR A 1 91 ? 6.529 -5.896 5.596 1.00 96.75 91 TYR A N 1
ATOM 692 C CA . TYR A 1 91 ? 6.067 -4.672 6.228 1.00 96.75 91 TYR A CA 1
ATOM 693 C C . TYR A 1 91 ? 5.201 -4.986 7.449 1.00 96.75 91 TYR A C 1
ATOM 695 O O . TYR A 1 91 ? 4.389 -5.913 7.426 1.00 96.75 91 TYR A O 1
ATOM 703 N N . SER A 1 92 ? 5.309 -4.147 8.474 1.00 95.25 92 SER A N 1
ATOM 704 C CA . SER A 1 92 ? 4.289 -4.011 9.512 1.00 95.25 92 SER A CA 1
ATOM 705 C C . SER A 1 92 ? 3.245 -2.982 9.070 1.00 95.25 92 SER A C 1
ATOM 707 O O . SER A 1 92 ? 3.596 -1.906 8.579 1.00 95.25 92 SER A O 1
ATOM 709 N N . VAL A 1 93 ? 1.968 -3.309 9.251 1.00 95.44 93 VAL A N 1
ATOM 710 C CA . VAL A 1 93 ? 0.804 -2.550 8.785 1.00 95.44 93 VAL A CA 1
ATOM 711 C C . VAL A 1 93 ? 0.066 -1.937 9.967 1.00 95.44 93 VAL A C 1
ATOM 713 O O . VAL A 1 93 ? -0.296 -2.632 10.912 1.00 95.44 93 VAL A O 1
ATOM 716 N N . SER A 1 94 ? -0.242 -0.645 9.877 1.00 94.56 94 SER A N 1
ATOM 717 C CA . SER A 1 94 ? -1.185 0.026 10.775 1.00 94.56 94 SER A CA 1
ATOM 718 C C . SER A 1 94 ? -2.222 0.790 9.963 1.00 94.56 94 SER A C 1
ATOM 720 O O . SER A 1 94 ? -1.869 1.620 9.127 1.00 94.56 94 SER A O 1
ATOM 722 N N . ILE A 1 95 ? -3.505 0.508 10.197 1.00 94.19 95 ILE A N 1
ATOM 723 C CA . ILE A 1 95 ? -4.622 1.171 9.519 1.00 94.19 95 ILE A CA 1
ATOM 724 C C . ILE A 1 95 ? -5.438 1.930 10.560 1.00 94.19 95 ILE A C 1
ATOM 726 O O . ILE A 1 95 ? -5.946 1.347 11.514 1.00 94.19 95 ILE A O 1
ATOM 730 N N . THR A 1 96 ? -5.569 3.243 10.380 1.00 92.56 96 THR A N 1
ATOM 731 C CA . THR A 1 96 ? -6.372 4.115 11.247 1.00 92.56 96 THR A CA 1
ATOM 732 C C . THR A 1 96 ? -7.257 5.008 10.386 1.00 92.56 96 THR A C 1
ATOM 734 O O . THR A 1 96 ? -6.789 5.944 9.740 1.00 92.56 96 THR A O 1
ATOM 737 N N . GLY A 1 97 ? -8.561 4.721 10.359 1.00 91.31 97 GLY A N 1
ATOM 738 C CA . GLY A 1 97 ? -9.509 5.451 9.516 1.00 91.31 97 GLY A CA 1
ATOM 739 C C . GLY A 1 97 ? -9.173 5.301 8.029 1.00 91.31 97 GLY A C 1
ATOM 740 O O . GLY A 1 97 ? -9.247 4.203 7.487 1.00 91.31 97 GLY A O 1
ATOM 741 N N . LYS A 1 98 ? -8.815 6.411 7.373 1.00 94.00 98 LYS A N 1
ATOM 742 C CA . LYS A 1 98 ? -8.399 6.438 5.960 1.00 94.00 98 LYS A CA 1
ATOM 743 C C . LYS A 1 98 ? -6.885 6.366 5.766 1.00 94.00 98 LYS A C 1
ATOM 745 O O . LYS A 1 98 ? -6.432 6.494 4.638 1.00 94.00 98 LYS A O 1
ATOM 750 N N . THR A 1 99 ? -6.106 6.191 6.825 1.00 94.88 99 THR A N 1
ATOM 751 C CA . THR A 1 99 ? -4.645 6.191 6.743 1.00 94.88 99 THR A CA 1
ATOM 752 C C . THR A 1 99 ? -4.113 4.772 6.869 1.00 94.88 99 THR A C 1
ATOM 754 O O . THR A 1 99 ? -4.448 4.072 7.824 1.00 94.88 99 THR A O 1
ATOM 757 N N . LEU A 1 100 ? -3.275 4.374 5.916 1.00 96.44 100 LEU A N 1
ATOM 758 C CA . LEU A 1 100 ? -2.478 3.153 5.922 1.00 96.44 100 LEU A CA 1
ATOM 759 C C . LEU A 1 100 ? -1.020 3.539 6.147 1.00 96.44 100 LEU A C 1
ATOM 761 O O . LEU A 1 100 ? -0.483 4.374 5.429 1.00 96.44 100 LEU A O 1
ATOM 765 N N . MET A 1 101 ? -0.374 2.917 7.123 1.00 96.00 101 MET A N 1
ATOM 766 C CA . MET A 1 101 ? 1.053 3.068 7.367 1.00 96.00 101 MET A CA 1
ATOM 767 C C . MET A 1 101 ? 1.744 1.721 7.165 1.00 96.00 101 MET A C 1
ATOM 769 O O . MET A 1 101 ? 1.356 0.728 7.783 1.00 96.00 101 MET A O 1
ATOM 773 N N . LEU A 1 102 ? 2.757 1.702 6.301 1.00 96.44 102 LEU A N 1
ATOM 774 C CA . LEU A 1 102 ? 3.578 0.537 5.982 1.00 96.44 102 LEU A CA 1
ATOM 775 C C . LEU A 1 102 ? 5.003 0.784 6.466 1.00 96.44 102 LEU A C 1
ATOM 777 O O . LEU A 1 102 ? 5.705 1.615 5.897 1.00 96.44 102 LEU A O 1
ATOM 781 N N . THR A 1 103 ? 5.453 0.058 7.481 1.00 95.94 103 THR A N 1
ATOM 782 C CA . THR A 1 103 ? 6.828 0.155 7.994 1.00 95.94 103 THR A CA 1
ATOM 783 C C . THR A 1 103 ? 7.622 -1.049 7.528 1.00 95.94 103 THR A C 1
ATOM 785 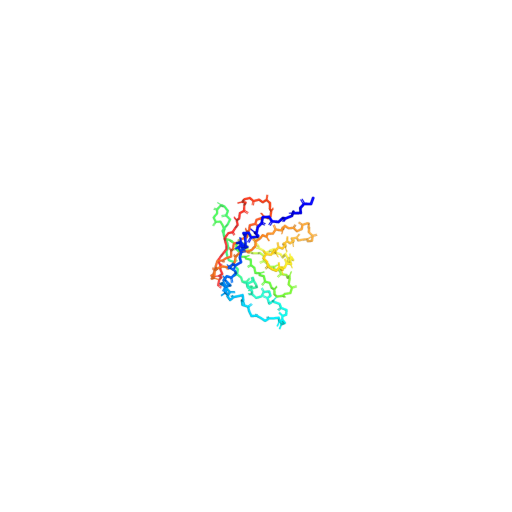O O . THR A 1 103 ? 7.216 -2.174 7.803 1.00 95.94 103 THR A O 1
ATOM 788 N N . ILE A 1 104 ? 8.747 -0.844 6.842 1.00 94.75 104 ILE A N 1
ATOM 789 C CA . ILE A 1 104 ? 9.606 -1.959 6.414 1.00 94.75 104 ILE A CA 1
ATOM 790 C C . ILE A 1 104 ? 10.126 -2.688 7.663 1.00 94.75 104 ILE A C 1
ATOM 792 O O . ILE A 1 104 ? 10.688 -2.056 8.561 1.00 94.75 104 ILE A O 1
ATOM 796 N N . GLU A 1 105 ? 9.972 -4.015 7.724 1.00 91.12 105 GLU A N 1
ATOM 797 C CA . GLU A 1 105 ? 10.459 -4.806 8.861 1.00 91.12 105 GLU A CA 1
ATOM 798 C C . GLU A 1 105 ? 11.970 -4.601 9.071 1.00 91.12 105 GLU A C 1
ATOM 800 O O . GLU A 1 105 ? 12.759 -4.642 8.127 1.00 91.12 105 GLU A O 1
ATOM 805 N N . ASN A 1 106 ? 12.390 -4.418 10.327 1.00 87.19 106 ASN A N 1
ATOM 806 C CA . ASN A 1 106 ? 13.783 -4.144 10.721 1.00 87.19 106 ASN A CA 1
ATOM 807 C C . ASN A 1 106 ? 14.372 -2.828 10.171 1.00 87.19 106 ASN A C 1
ATOM 809 O O . ASN A 1 106 ? 15.590 -2.647 10.172 1.00 87.19 106 ASN A O 1
ATOM 813 N N . SER A 1 107 ? 13.527 -1.899 9.725 1.00 89.00 107 SER A N 1
ATOM 814 C CA . SER A 1 107 ? 13.921 -0.569 9.265 1.00 89.00 107 SER A CA 1
ATOM 815 C C . SER A 1 107 ? 13.124 0.511 9.996 1.00 89.00 107 SER A C 1
ATOM 817 O O . SER A 1 107 ? 12.067 0.263 10.569 1.00 89.00 107 SER A O 1
ATOM 819 N N . THR A 1 108 ? 13.631 1.740 9.968 1.00 88.44 108 THR A N 1
ATOM 820 C CA . THR A 1 108 ? 12.891 2.937 10.397 1.00 88.44 108 THR A CA 1
ATOM 821 C C . THR A 1 108 ? 12.137 3.596 9.242 1.00 88.44 108 THR A C 1
ATOM 823 O O . THR A 1 108 ? 11.493 4.625 9.432 1.00 88.44 108 THR A O 1
ATOM 826 N N . THR A 1 109 ? 12.237 3.034 8.035 1.00 91.88 109 THR A N 1
ATOM 827 C CA . THR A 1 109 ? 11.555 3.547 6.845 1.00 91.88 109 THR A CA 1
ATOM 828 C C . THR A 1 109 ? 10.093 3.126 6.867 1.00 91.88 109 THR A C 1
ATOM 830 O O . THR A 1 109 ? 9.791 1.935 6.971 1.00 91.88 109 THR A O 1
ATOM 833 N N . PHE A 1 110 ? 9.202 4.103 6.726 1.00 93.50 110 PHE A N 1
ATOM 834 C CA . PHE A 1 110 ? 7.768 3.886 6.617 1.00 93.50 110 PHE A CA 1
ATOM 835 C C . PHE A 1 110 ? 7.172 4.714 5.480 1.00 93.50 110 PHE A C 1
ATOM 837 O O . PHE A 1 110 ? 7.721 5.747 5.091 1.00 93.50 110 PHE A O 1
ATOM 844 N N . TYR A 1 111 ? 6.036 4.249 4.977 1.00 94.62 111 TYR A N 1
ATOM 845 C CA . TYR A 1 111 ? 5.224 4.905 3.964 1.00 94.62 111 TYR A CA 1
ATOM 846 C C . TYR A 1 111 ? 3.837 5.144 4.533 1.00 94.62 111 TYR A C 1
ATOM 848 O O . TYR A 1 111 ? 3.291 4.284 5.226 1.00 94.62 111 TYR A O 1
ATOM 856 N N . THR A 1 112 ? 3.269 6.301 4.220 1.00 95.75 112 THR A N 1
ATOM 857 C CA . THR A 1 112 ? 1.907 6.653 4.608 1.00 95.75 112 THR A CA 1
ATOM 858 C C . THR A 1 112 ? 1.084 6.805 3.345 1.00 95.75 112 THR A C 1
ATOM 860 O O . THR A 1 112 ? 1.454 7.568 2.459 1.00 95.75 112 THR A O 1
ATOM 863 N N . LEU A 1 113 ? -0.025 6.080 3.277 1.00 97.25 113 LEU A N 1
ATOM 864 C CA . LEU A 1 113 ? -0.970 6.126 2.179 1.00 97.25 113 LEU A CA 1
ATOM 865 C C . LEU A 1 113 ? -2.357 6.507 2.700 1.00 97.25 113 LEU A C 1
ATOM 867 O O . LEU A 1 113 ? -2.709 6.244 3.853 1.00 97.25 113 LEU A O 1
ATOM 871 N N . THR A 1 114 ? -3.166 7.103 1.832 1.00 96.75 114 THR A N 1
ATOM 872 C CA . THR A 1 114 ? -4.540 7.512 2.125 1.00 96.75 114 THR A CA 1
ATOM 873 C C . THR A 1 114 ? -5.520 6.729 1.264 1.00 96.75 114 THR A C 1
ATOM 875 O O . THR A 1 114 ? -5.331 6.598 0.060 1.00 96.75 114 THR A O 1
ATOM 878 N N . ARG A 1 115 ? -6.581 6.199 1.870 1.00 96.00 115 ARG A N 1
ATOM 879 C CA . ARG A 1 115 ? -7.652 5.499 1.156 1.00 96.00 115 ARG A CA 1
ATOM 880 C C . ARG A 1 115 ? -8.419 6.471 0.260 1.00 96.00 115 ARG A C 1
ATOM 882 O O . ARG A 1 115 ? -8.885 7.505 0.756 1.00 96.00 115 ARG A O 1
ATOM 889 N N . LEU A 1 116 ? -8.568 6.094 -1.011 1.00 93.38 116 LEU A N 1
ATOM 890 C CA . LEU A 1 116 ? -9.410 6.789 -1.990 1.00 93.38 116 LEU A CA 1
ATOM 891 C C . LEU A 1 116 ? -10.904 6.564 -1.710 1.00 93.38 116 LEU A C 1
ATOM 893 O O . LEU A 1 116 ? -11.272 5.454 -1.258 1.00 93.38 116 LEU A O 1
#

Secondary structure (DSSP, 8-state):
---------------------------S---GGGT-EEEEEE-TTS-EEEEEEPTTSEEEEE-SS-EEEEEEEEETTEEEEEETT--PEEEEEEEETTEEEEEETTSS-EEEEEE-

Radius of gyration: 23.82 Å; Cα contacts (8 Å, |Δi|>4): 180; chains: 1; bounding box: 29×43×84 Å